Protein AF-A0A5C2H743-F1 (afdb_monomer_lite)

Structure (mmCIF, N/CA/C/O backbone):
data_AF-A0A5C2H743-F1
#
_entry.id   AF-A0A5C2H743-F1
#
loop_
_atom_site.group_PDB
_atom_site.id
_atom_site.type_symbol
_atom_site.label_atom_id
_atom_site.label_alt_id
_atom_site.label_comp_id
_atom_site.label_asym_id
_atom_site.label_entity_id
_atom_site.label_seq_id
_atom_site.pdbx_PDB_ins_code
_atom_site.Cartn_x
_atom_site.Cartn_y
_atom_site.Cartn_z
_atom_site.occupancy
_atom_site.B_iso_or_equiv
_atom_site.auth_seq_id
_atom_site.auth_comp_id
_atom_site.auth_asym_id
_atom_site.auth_atom_id
_atom_site.pdbx_PDB_model_num
ATOM 1 N N . MET A 1 1 ? -11.991 8.720 14.459 1.00 80.75 1 MET A N 1
ATOM 2 C CA . MET A 1 1 ? -11.292 8.088 13.339 1.00 80.75 1 MET A CA 1
ATOM 3 C C . MET A 1 1 ? -10.237 7.176 13.924 1.00 80.75 1 MET A C 1
ATOM 5 O O . MET A 1 1 ? -9.300 7.679 14.547 1.00 80.75 1 MET A O 1
ATOM 9 N N . THR A 1 2 ? -10.486 5.875 13.845 1.00 93.50 2 THR A N 1
ATOM 10 C CA . THR A 1 2 ? -9.556 4.809 14.234 1.00 93.50 2 THR A CA 1
ATOM 11 C C . THR A 1 2 ? -8.338 4.802 13.305 1.00 93.50 2 THR A C 1
ATOM 13 O O . THR A 1 2 ? -8.324 5.505 12.290 1.00 93.50 2 THR A O 1
ATOM 16 N N . ASN A 1 3 ? -7.287 4.062 13.648 1.00 95.44 3 ASN A N 1
ATOM 17 C CA . ASN A 1 3 ? -6.124 3.919 12.772 1.00 95.44 3 ASN A CA 1
ATOM 18 C C . ASN A 1 3 ? -6.499 3.181 11.485 1.00 95.44 3 ASN A C 1
ATOM 20 O O . ASN A 1 3 ? -6.081 3.599 10.414 1.00 95.44 3 ASN A O 1
ATOM 24 N N . THR A 1 4 ? -7.349 2.160 11.570 1.00 95.25 4 THR A N 1
ATOM 25 C CA . THR A 1 4 ? -7.916 1.461 10.404 1.00 95.25 4 THR A CA 1
ATOM 26 C C . THR A 1 4 ? -8.667 2.405 9.457 1.00 95.25 4 THR A C 1
ATOM 28 O O . THR A 1 4 ? -8.363 2.437 8.267 1.00 95.25 4 THR A O 1
ATOM 31 N N . GLU A 1 5 ? -9.558 3.260 9.977 1.00 94.75 5 GLU A N 1
ATOM 32 C CA . GLU A 1 5 ? -10.249 4.279 9.170 1.00 94.75 5 GLU A CA 1
ATOM 33 C C . GLU A 1 5 ? -9.250 5.272 8.552 1.00 94.75 5 GLU A C 1
ATOM 35 O O . GLU A 1 5 ? -9.386 5.665 7.392 1.00 94.75 5 GLU A O 1
ATOM 40 N N . LYS A 1 6 ? -8.248 5.721 9.325 1.00 95.56 6 LYS A N 1
ATOM 41 C CA . LYS A 1 6 ? -7.221 6.659 8.837 1.00 95.56 6 LYS A CA 1
ATOM 42 C C . LYS A 1 6 ? -6.396 6.055 7.710 1.00 95.56 6 LYS A C 1
ATOM 44 O O . LYS A 1 6 ? -6.163 6.743 6.723 1.00 95.56 6 LYS A O 1
ATOM 49 N N . LEU A 1 7 ? -5.977 4.800 7.859 1.00 96.00 7 LEU A N 1
ATOM 50 C CA . LEU A 1 7 ? -5.219 4.071 6.852 1.00 96.00 7 LEU A CA 1
ATOM 51 C C . LEU A 1 7 ? -6.040 3.924 5.572 1.00 96.00 7 LEU A C 1
ATOM 53 O O . LEU A 1 7 ? -5.545 4.229 4.493 1.00 96.00 7 LEU A O 1
ATOM 57 N N . GLU A 1 8 ? -7.307 3.523 5.691 1.00 94.81 8 GLU A N 1
ATOM 58 C CA . GLU A 1 8 ? -8.203 3.396 4.543 1.00 94.81 8 GLU A CA 1
ATOM 59 C C . GLU A 1 8 ? -8.325 4.719 3.777 1.00 94.81 8 GLU A C 1
ATOM 61 O O . GLU A 1 8 ? -8.214 4.744 2.550 1.00 94.81 8 GLU A O 1
ATOM 66 N N . LYS A 1 9 ? -8.507 5.828 4.504 1.00 95.12 9 LYS A N 1
ATOM 67 C CA . LYS A 1 9 ? -8.588 7.161 3.907 1.00 95.12 9 LYS A CA 1
ATOM 68 C C . LYS A 1 9 ? -7.276 7.566 3.234 1.00 95.12 9 LYS A C 1
ATOM 70 O O . LYS A 1 9 ? -7.304 7.985 2.083 1.00 95.12 9 LYS A O 1
ATOM 75 N N . LEU A 1 10 ? -6.147 7.412 3.925 1.00 94.75 10 LEU A N 1
ATOM 76 C CA . LEU A 1 10 ? -4.816 7.740 3.407 1.00 94.75 10 LEU A CA 1
ATOM 77 C C . LEU A 1 10 ? -4.521 6.980 2.109 1.00 94.75 10 LEU A C 1
ATOM 79 O O . LEU A 1 10 ? -4.038 7.566 1.142 1.00 94.75 10 LEU A O 1
ATOM 83 N N . LEU A 1 11 ? -4.846 5.686 2.071 1.00 94.88 11 LEU A N 1
ATOM 84 C CA . LEU A 1 11 ? -4.650 4.855 0.889 1.00 94.88 11 LEU A CA 1
ATOM 85 C C . LEU A 1 11 ? -5.553 5.290 -0.266 1.00 94.88 11 LEU A C 1
ATOM 87 O O . LEU A 1 11 ? -5.059 5.503 -1.367 1.00 94.88 11 LEU A O 1
ATOM 91 N N . LYS A 1 12 ? -6.861 5.440 -0.030 1.00 94.19 12 LYS A N 1
ATOM 92 C CA . LYS A 1 12 ? -7.838 5.697 -1.102 1.00 94.19 12 LYS A CA 1
ATOM 93 C C . LYS A 1 12 ? -7.822 7.128 -1.630 1.00 94.19 12 LYS A C 1
ATOM 95 O O . LYS A 1 12 ? -8.082 7.324 -2.812 1.00 94.19 12 LYS A O 1
ATOM 100 N N . GLU A 1 13 ? -7.596 8.112 -0.765 1.00 94.81 13 GLU A N 1
ATOM 101 C CA . GLU A 1 13 ? -7.693 9.529 -1.137 1.00 94.81 13 GLU A CA 1
ATOM 102 C C . GLU A 1 13 ? -6.352 10.137 -1.543 1.00 94.81 13 GLU A C 1
ATOM 104 O O . GLU A 1 13 ? -6.350 11.119 -2.280 1.00 94.81 13 GLU A O 1
ATOM 109 N N . GLU A 1 14 ? -5.230 9.577 -1.084 1.00 92.88 14 GLU A N 1
ATOM 110 C CA . GLU A 1 14 ? -3.917 10.189 -1.298 1.00 92.88 14 GLU A CA 1
ATOM 111 C C . GLU A 1 14 ? -2.924 9.231 -1.960 1.00 92.88 14 GLU A C 1
ATOM 113 O O . GLU A 1 14 ? -2.499 9.474 -3.083 1.00 92.88 14 GLU A O 1
ATOM 118 N N . PHE A 1 15 ? -2.554 8.134 -1.293 1.00 92.56 15 PHE A N 1
ATOM 119 C CA . PHE A 1 15 ? -1.403 7.326 -1.707 1.00 92.56 15 PHE A CA 1
ATOM 120 C C . PHE A 1 15 ? -1.640 6.515 -2.991 1.00 92.56 15 PHE A C 1
ATOM 122 O O . PHE A 1 15 ? -0.801 6.524 -3.885 1.00 92.56 15 PHE A O 1
ATOM 129 N N . ILE A 1 16 ? -2.774 5.814 -3.114 1.00 93.88 16 ILE A N 1
ATOM 130 C CA . ILE A 1 16 ? -3.077 5.036 -4.327 1.00 93.88 16 ILE A CA 1
ATOM 131 C C . ILE A 1 16 ? -3.294 5.945 -5.542 1.00 93.88 16 ILE A C 1
ATOM 133 O O . ILE A 1 16 ? -2.733 5.621 -6.585 1.00 93.88 16 ILE A O 1
ATOM 137 N N . PRO A 1 17 ? -4.043 7.064 -5.454 1.00 94.38 17 PRO A N 1
ATOM 138 C CA . PRO A 1 17 ? -4.139 8.010 -6.564 1.00 94.38 17 PRO A CA 1
ATOM 139 C C . PRO A 1 17 ? -2.777 8.505 -7.064 1.00 94.38 17 PRO A C 1
ATOM 141 O O . PRO A 1 17 ? -2.539 8.504 -8.267 1.00 94.38 17 PRO A O 1
ATOM 144 N N . GLU A 1 18 ? -1.870 8.863 -6.153 1.00 93.31 18 GLU A N 1
ATOM 145 C CA . GLU A 1 18 ? -0.511 9.302 -6.495 1.00 93.31 18 GLU A CA 1
ATOM 146 C C . GLU A 1 18 ? 0.290 8.183 -7.183 1.00 93.31 18 GLU A C 1
ATOM 148 O O . GLU A 1 18 ? 0.925 8.394 -8.218 1.00 93.31 18 GLU A O 1
ATOM 153 N N . LEU A 1 19 ? 0.184 6.956 -6.668 1.00 93.25 19 LEU A N 1
ATOM 154 C CA . LEU A 1 19 ? 0.808 5.780 -7.266 1.00 93.25 19 LEU A CA 1
ATOM 155 C C . LEU A 1 19 ? 0.238 5.442 -8.653 1.00 93.25 19 LEU A C 1
ATOM 157 O O . LEU A 1 19 ? 0.983 5.040 -9.546 1.00 93.25 19 LEU A O 1
ATOM 161 N N . ASP A 1 20 ? -1.071 5.598 -8.850 1.00 94.38 20 ASP A N 1
ATOM 162 C CA . ASP A 1 20 ? -1.732 5.389 -10.139 1.00 94.38 20 ASP A CA 1
ATOM 163 C C . ASP A 1 20 ? -1.288 6.431 -11.175 1.00 94.38 20 ASP A C 1
ATOM 165 O O . ASP A 1 20 ? -1.075 6.077 -12.338 1.00 94.38 20 ASP A O 1
ATOM 169 N N . GLU A 1 21 ? -1.101 7.690 -10.769 1.00 94.81 21 GLU A N 1
ATOM 170 C CA . GLU A 1 21 ? -0.535 8.734 -11.631 1.00 94.81 21 GLU A CA 1
ATOM 171 C C . GLU A 1 21 ? 0.904 8.393 -12.041 1.00 94.81 21 GLU A C 1
ATOM 173 O O . GLU A 1 21 ? 1.205 8.363 -13.238 1.00 94.81 21 GLU A O 1
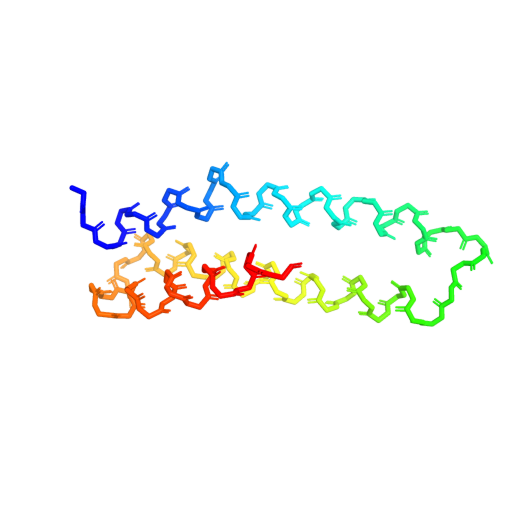ATOM 178 N N . ALA A 1 22 ? 1.761 8.018 -11.086 1.00 92.75 22 ALA A N 1
ATOM 179 C CA . ALA A 1 22 ? 3.138 7.600 -11.364 1.00 92.75 22 ALA A CA 1
ATOM 180 C C . ALA A 1 22 ? 3.201 6.377 -12.302 1.00 92.75 22 ALA A C 1
ATOM 182 O O . ALA A 1 22 ? 3.971 6.344 -13.267 1.00 92.75 22 ALA A O 1
ATOM 183 N N . LEU A 1 23 ? 2.337 5.381 -12.076 1.00 94.38 23 LEU A N 1
ATOM 184 C CA . LEU A 1 23 ? 2.207 4.214 -12.948 1.00 94.38 23 LEU A CA 1
ATOM 185 C C . LEU A 1 23 ? 1.741 4.592 -14.353 1.00 94.38 23 LEU A C 1
ATOM 187 O O . LEU A 1 23 ? 2.228 4.018 -15.326 1.00 94.38 23 LEU A O 1
ATOM 191 N N . LEU A 1 24 ? 0.809 5.535 -14.490 1.00 94.94 24 LEU A N 1
ATOM 192 C CA . LEU A 1 24 ? 0.344 6.002 -15.794 1.00 94.94 24 LEU A CA 1
ATOM 193 C C . LEU A 1 24 ? 1.476 6.695 -16.568 1.00 94.94 24 LEU A C 1
ATOM 195 O O . LEU A 1 24 ? 1.643 6.459 -17.768 1.00 94.94 24 LEU A O 1
ATOM 199 N N . GLU A 1 25 ? 2.271 7.525 -15.895 1.00 92.31 25 GLU A N 1
ATOM 200 C CA . GLU A 1 25 ? 3.431 8.188 -16.494 1.00 92.31 25 GLU A CA 1
ATOM 201 C C . GLU A 1 25 ? 4.477 7.176 -16.974 1.00 92.31 25 GLU A C 1
ATOM 203 O O . GLU A 1 25 ? 4.852 7.181 -18.154 1.00 92.31 25 GLU A O 1
ATOM 208 N N . LEU A 1 26 ? 4.869 6.234 -16.113 1.00 92.44 26 LEU A N 1
ATOM 209 C CA . LEU A 1 26 ? 5.816 5.178 -16.471 1.00 92.44 26 LEU A CA 1
ATOM 210 C C . LEU A 1 26 ? 5.256 4.215 -17.525 1.00 92.44 26 LEU A C 1
ATOM 212 O O . LEU A 1 26 ? 5.996 3.760 -18.397 1.00 92.44 26 LEU A O 1
ATOM 216 N N . ALA A 1 27 ? 3.950 3.940 -17.542 1.00 93.06 27 ALA A N 1
ATOM 217 C CA . ALA A 1 27 ? 3.323 3.149 -18.601 1.00 93.06 27 ALA A CA 1
ATOM 218 C C . ALA A 1 27 ? 3.519 3.801 -19.982 1.00 93.06 27 ALA A C 1
ATOM 220 O O . ALA A 1 27 ? 3.829 3.115 -20.958 1.00 93.06 27 ALA A O 1
ATOM 221 N N . ASN A 1 28 ? 3.404 5.129 -20.074 1.00 92.62 28 ASN A N 1
ATOM 222 C CA . ASN A 1 28 ? 3.646 5.851 -21.325 1.00 92.62 28 ASN A CA 1
ATOM 223 C C . ASN A 1 28 ? 5.119 5.778 -21.760 1.00 92.62 28 ASN A C 1
ATOM 225 O O . ASN A 1 28 ? 5.410 5.660 -22.955 1.00 92.62 28 ASN A O 1
ATOM 229 N N . ILE A 1 29 ? 6.052 5.814 -20.803 1.00 91.25 29 ILE A N 1
ATOM 230 C CA . ILE A 1 29 ? 7.491 5.686 -21.066 1.00 91.25 29 ILE A CA 1
ATOM 231 C C . ILE A 1 29 ? 7.821 4.264 -21.524 1.00 91.25 29 ILE A C 1
ATOM 233 O O . ILE A 1 29 ? 8.419 4.088 -22.584 1.00 91.25 29 ILE A O 1
ATOM 237 N N . THR A 1 30 ? 7.376 3.247 -20.787 1.00 90.44 30 THR A N 1
ATOM 238 C CA . THR A 1 30 ? 7.670 1.829 -21.058 1.00 90.44 30 THR A CA 1
ATOM 239 C C . THR A 1 30 ? 7.083 1.319 -22.374 1.00 90.44 30 THR A C 1
ATOM 241 O O . THR A 1 30 ? 7.629 0.387 -22.973 1.00 90.44 30 THR A O 1
ATOM 244 N N . GLN A 1 31 ? 6.004 1.940 -22.862 1.00 89.88 31 GLN A N 1
ATOM 245 C CA . GLN A 1 31 ? 5.415 1.665 -24.177 1.00 89.88 31 GLN A CA 1
ATOM 246 C C . GLN A 1 31 ? 6.139 2.370 -25.338 1.00 89.88 31 GLN A C 1
ATOM 248 O O . GLN A 1 31 ? 5.891 2.057 -26.506 1.00 89.88 31 GLN A O 1
ATOM 253 N N . SER A 1 32 ? 7.053 3.299 -25.051 1.00 91.06 32 SER A N 1
ATOM 254 C CA . SER A 1 32 ? 7.881 3.962 -26.057 1.00 91.06 32 SER A CA 1
ATOM 255 C C . SER A 1 32 ? 8.997 3.047 -26.562 1.00 91.06 32 SER A C 1
ATOM 257 O O . SER A 1 32 ? 9.581 2.258 -25.825 1.00 91.06 32 SER A O 1
ATOM 259 N N . TRP A 1 33 ? 9.398 3.225 -27.823 1.00 88.06 33 TRP A N 1
ATOM 260 C CA . TRP A 1 33 ? 10.565 2.537 -28.394 1.00 88.06 33 TRP A CA 1
ATOM 261 C C . TRP A 1 33 ? 11.891 2.908 -27.707 1.00 88.06 33 TRP A C 1
ATOM 263 O O . TRP A 1 33 ? 12.894 2.231 -27.919 1.00 88.06 33 TRP A O 1
ATOM 273 N N . LYS A 1 34 ? 11.898 3.986 -26.911 1.00 88.44 34 LYS A N 1
ATOM 274 C CA . LYS A 1 34 ? 13.050 4.455 -26.131 1.00 88.44 34 LYS A CA 1
ATOM 275 C C . LYS A 1 34 ? 13.125 3.877 -24.716 1.00 88.44 34 LYS A C 1
ATOM 277 O O . LYS A 1 34 ? 14.095 4.181 -24.033 1.00 88.44 34 LYS A O 1
ATOM 282 N N . ALA A 1 35 ? 12.132 3.096 -24.290 1.00 92.50 35 ALA A N 1
ATOM 283 C CA . ALA A 1 35 ? 12.093 2.525 -22.950 1.00 92.50 35 ALA A CA 1
ATOM 284 C C . ALA A 1 35 ? 13.346 1.693 -22.665 1.00 92.50 35 ALA A C 1
ATOM 286 O O . ALA A 1 35 ? 13.675 0.759 -23.408 1.00 92.50 35 ALA A O 1
ATOM 287 N N . THR A 1 36 ? 14.015 2.021 -21.572 1.00 93.31 36 THR A N 1
ATOM 288 C CA . THR A 1 36 ? 15.148 1.271 -21.048 1.00 93.31 36 THR A CA 1
ATOM 289 C C . THR A 1 36 ? 14.664 0.068 -20.236 1.00 93.31 36 THR A C 1
ATOM 291 O O . THR A 1 36 ? 13.467 -0.128 -20.010 1.00 93.31 36 THR A O 1
ATOM 294 N N . SER A 1 37 ? 15.597 -0.800 -19.844 1.00 92.44 37 SER A N 1
ATOM 295 C CA . SER A 1 37 ? 15.283 -1.873 -18.896 1.00 92.44 37 SER A CA 1
ATOM 296 C C . SER A 1 37 ? 14.960 -1.315 -17.510 1.00 92.44 37 SER A C 1
ATOM 298 O O . SER A 1 37 ? 14.066 -1.848 -16.867 1.00 92.44 37 SER A O 1
ATOM 300 N N . GLU A 1 38 ? 15.629 -0.231 -17.105 1.00 93.38 38 GLU A N 1
ATOM 301 C CA . GLU A 1 38 ? 15.407 0.451 -15.824 1.00 93.38 38 GLU A CA 1
ATOM 302 C C . GLU A 1 38 ? 13.980 1.011 -15.748 1.00 93.38 38 GLU A C 1
ATOM 304 O O . GLU A 1 38 ? 13.267 0.698 -14.803 1.00 93.38 38 GLU A O 1
ATOM 309 N N . ASP A 1 39 ? 13.494 1.685 -16.801 1.00 93.12 39 ASP A N 1
ATOM 310 C CA . ASP A 1 39 ? 12.111 2.205 -16.839 1.00 93.12 39 ASP A CA 1
ATOM 311 C C . ASP A 1 39 ? 11.058 1.092 -16.647 1.00 93.12 39 ASP A C 1
ATOM 313 O O . ASP A 1 39 ? 9.978 1.304 -16.096 1.00 93.12 39 ASP A O 1
ATOM 317 N N . LYS A 1 40 ? 11.341 -0.115 -17.158 1.00 92.88 40 LYS A N 1
ATOM 318 C CA . LYS A 1 40 ? 10.431 -1.269 -17.057 1.00 92.88 40 LYS A CA 1
ATOM 319 C C . LYS A 1 40 ? 10.496 -1.942 -15.695 1.00 92.88 40 LYS A C 1
ATOM 321 O O . LYS A 1 40 ? 9.481 -2.474 -15.254 1.00 92.88 40 LYS A O 1
ATOM 326 N N . GLU A 1 41 ? 11.677 -1.965 -15.089 1.00 94.94 41 GLU A N 1
ATOM 327 C CA . GLU A 1 41 ? 11.883 -2.465 -13.733 1.00 94.94 41 GLU A CA 1
ATOM 328 C C . GLU A 1 41 ? 11.147 -1.566 -12.739 1.00 94.94 41 GLU A C 1
ATOM 330 O O . GLU A 1 41 ? 10.283 -2.058 -12.020 1.00 94.94 41 GLU A O 1
ATOM 335 N N . GLU A 1 42 ? 11.340 -0.247 -12.833 1.00 93.19 42 GLU A N 1
ATOM 336 C CA . GLU A 1 42 ? 10.643 0.743 -12.005 1.00 93.19 42 GLU A CA 1
ATOM 337 C C . GLU A 1 42 ? 9.115 0.636 -12.140 1.00 93.19 42 GLU A C 1
ATOM 339 O O . GLU A 1 42 ? 8.384 0.613 -11.147 1.00 93.19 42 GLU A O 1
ATOM 344 N N . PHE A 1 43 ? 8.608 0.482 -13.368 1.00 93.81 43 PHE A N 1
ATOM 345 C CA . PHE A 1 43 ? 7.176 0.286 -13.597 1.00 93.81 43 PHE A CA 1
ATOM 346 C C . PHE A 1 43 ? 6.630 -0.987 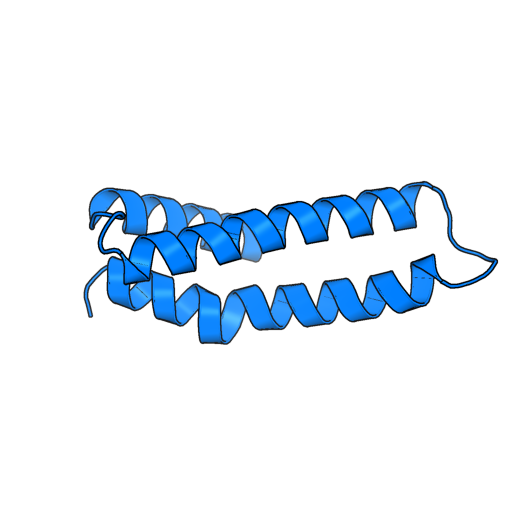-12.933 1.00 93.81 43 PHE A C 1
ATOM 348 O O . PHE A 1 43 ? 5.528 -0.977 -12.376 1.00 93.81 43 PHE A O 1
ATOM 355 N N . GLU A 1 44 ? 7.361 -2.102 -12.999 1.00 94.50 44 GLU A N 1
ATOM 356 C CA . GLU A 1 44 ? 6.927 -3.332 -12.336 1.00 94.50 44 GLU A CA 1
ATOM 357 C C . GLU A 1 44 ? 7.047 -3.230 -10.810 1.00 94.50 44 GLU A C 1
ATOM 359 O O . GLU A 1 44 ? 6.149 -3.722 -10.125 1.00 94.50 44 GLU A O 1
AT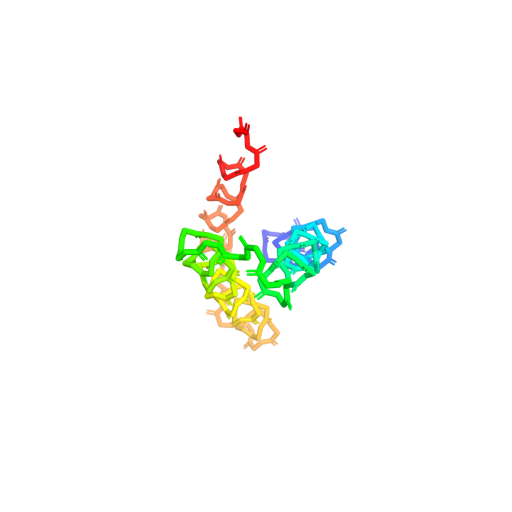OM 364 N N . ASP A 1 45 ? 8.049 -2.530 -10.276 1.00 93.75 45 ASP A N 1
ATOM 365 C CA . ASP A 1 45 ? 8.191 -2.276 -8.839 1.00 93.75 45 ASP A CA 1
ATOM 366 C C . ASP A 1 45 ? 7.001 -1.478 -8.289 1.00 93.75 45 ASP A C 1
ATOM 368 O O . ASP A 1 45 ? 6.334 -1.925 -7.346 1.00 93.75 45 ASP A O 1
ATOM 372 N N . LEU A 1 46 ? 6.634 -0.366 -8.938 1.00 93.38 46 LEU A N 1
ATOM 373 C CA . LEU A 1 46 ? 5.449 0.414 -8.557 1.00 93.38 46 LEU A CA 1
ATOM 374 C C . LEU A 1 46 ? 4.159 -0.409 -8.648 1.00 93.38 46 LEU A C 1
ATOM 376 O O . LEU A 1 46 ? 3.253 -0.278 -7.823 1.00 93.38 46 LEU A O 1
ATOM 380 N N . LYS A 1 47 ? 4.066 -1.314 -9.623 1.00 94.75 47 LYS A N 1
ATOM 381 C CA . LYS A 1 47 ? 2.897 -2.182 -9.796 1.00 94.75 47 LYS A CA 1
ATOM 382 C C . LYS A 1 47 ? 2.811 -3.252 -8.711 1.00 94.75 47 LYS A C 1
ATOM 384 O O . LYS A 1 47 ? 1.703 -3.617 -8.311 1.00 94.75 47 LYS A O 1
ATOM 389 N N . GLN A 1 48 ? 3.941 -3.773 -8.231 1.00 95.38 48 GLN A N 1
ATOM 390 C CA . GLN A 1 48 ? 3.955 -4.657 -7.061 1.00 95.38 48 GLN A CA 1
ATOM 391 C C . GLN A 1 48 ? 3.582 -3.892 -5.793 1.00 95.38 48 GLN A C 1
ATOM 393 O O . GLN A 1 48 ? 2.773 -4.394 -5.011 1.00 95.38 48 GLN A O 1
ATOM 398 N N . MET A 1 49 ? 4.081 -2.663 -5.633 1.00 92.69 49 MET A N 1
ATOM 399 C CA . MET A 1 49 ? 3.692 -1.790 -4.528 1.00 92.69 49 MET A CA 1
ATOM 400 C C . MET A 1 49 ? 2.179 -1.538 -4.529 1.00 92.69 49 MET A C 1
ATOM 402 O O . MET A 1 49 ? 1.520 -1.722 -3.507 1.00 92.69 49 MET A O 1
ATOM 406 N N . LYS A 1 50 ? 1.590 -1.234 -5.691 1.00 93.00 50 LYS A N 1
ATOM 407 C CA . LYS A 1 50 ? 0.139 -1.046 -5.809 1.00 93.00 50 LYS A CA 1
ATOM 408 C C . LYS A 1 50 ? -0.633 -2.295 -5.392 1.00 93.00 50 LYS A C 1
ATOM 410 O O . LYS A 1 50 ? -1.563 -2.198 -4.601 1.00 93.00 50 LYS A O 1
ATOM 415 N N . LYS A 1 51 ? -0.234 -3.477 -5.875 1.00 95.75 51 LYS A N 1
ATOM 416 C CA . LYS A 1 51 ? -0.885 -4.744 -5.493 1.00 95.75 51 LYS A CA 1
ATOM 417 C C . LYS A 1 51 ? -0.832 -4.996 -3.990 1.00 95.75 51 LYS A C 1
ATOM 419 O O . LYS A 1 51 ? -1.793 -5.522 -3.437 1.00 95.75 51 LYS A O 1
ATOM 424 N N . PHE A 1 52 ? 0.280 -4.649 -3.344 1.00 94.88 52 PHE A N 1
ATOM 425 C CA . PHE A 1 52 ? 0.402 -4.751 -1.895 1.00 94.88 52 PHE A CA 1
ATOM 426 C C . PHE A 1 52 ? -0.649 -3.876 -1.198 1.00 94.88 52 PHE A C 1
ATOM 428 O O . PHE A 1 52 ? -1.406 -4.378 -0.372 1.00 94.88 52 PHE A O 1
ATOM 435 N N . PHE A 1 53 ? -0.770 -2.604 -1.581 1.00 94.50 53 PHE A N 1
ATOM 436 C CA .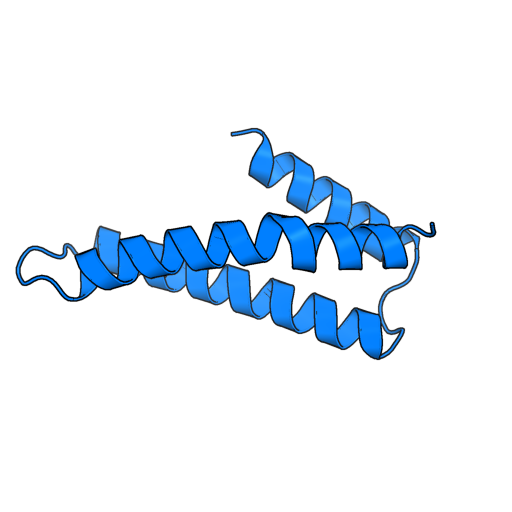 PHE A 1 53 ? -1.737 -1.695 -0.958 1.00 94.50 53 PHE A CA 1
ATOM 437 C C . PHE A 1 53 ? -3.197 -1.977 -1.337 1.00 94.50 53 PHE A C 1
ATOM 439 O O . PHE A 1 53 ? -4.083 -1.810 -0.500 1.00 94.50 53 PHE A O 1
ATOM 446 N N . ASP A 1 54 ? -3.458 -2.488 -2.543 1.00 94.06 54 ASP A N 1
ATOM 447 C CA . ASP A 1 54 ? -4.777 -3.009 -2.918 1.00 94.06 54 ASP A CA 1
ATOM 448 C C . ASP A 1 54 ? -5.172 -4.167 -1.983 1.00 94.06 54 ASP A C 1
ATOM 450 O O . ASP A 1 54 ? -6.305 -4.216 -1.499 1.00 94.06 54 ASP A O 1
ATOM 454 N N . LYS A 1 55 ? -4.225 -5.063 -1.659 1.00 95.94 55 LYS A N 1
ATOM 455 C CA . LYS A 1 55 ? -4.464 -6.157 -0.711 1.00 95.94 55 LYS A CA 1
ATOM 456 C C . LYS A 1 55 ? -4.704 -5.649 0.710 1.00 95.94 55 LYS A C 1
ATOM 458 O O . LYS A 1 55 ? -5.614 -6.131 1.374 1.00 95.94 55 LYS A O 1
ATOM 463 N N . VAL A 1 56 ? -3.959 -4.632 1.146 1.00 95.44 56 VAL A N 1
ATOM 464 C CA . VAL A 1 56 ? -4.189 -3.966 2.440 1.00 95.44 56 VAL A CA 1
ATOM 465 C C . VAL A 1 56 ? -5.608 -3.394 2.525 1.00 95.44 56 VAL A C 1
ATOM 467 O O . VAL A 1 56 ? -6.254 -3.517 3.563 1.00 95.44 56 VAL A O 1
ATOM 470 N N . ILE A 1 57 ? -6.139 -2.812 1.444 1.00 95.25 57 ILE A N 1
ATOM 471 C CA . ILE A 1 57 ? -7.534 -2.343 1.408 1.00 95.25 57 ILE A CA 1
ATOM 472 C C . ILE A 1 57 ? -8.527 -3.503 1.514 1.00 95.25 57 ILE A C 1
ATOM 474 O O . ILE A 1 57 ? -9.527 -3.375 2.222 1.00 95.25 57 ILE A O 1
ATOM 478 N N . GLU A 1 58 ? -8.295 -4.615 0.813 1.00 95.75 58 GLU A N 1
ATOM 479 C CA . GLU A 1 58 ? -9.131 -5.813 0.970 1.00 95.75 58 GLU A CA 1
ATOM 480 C C . GLU A 1 58 ? -9.141 -6.282 2.426 1.00 95.75 58 GLU A C 1
ATOM 482 O O . GLU A 1 58 ? -10.213 -6.462 3.002 1.00 95.75 58 GLU A O 1
ATOM 487 N N . ASP A 1 59 ? -7.964 -6.386 3.040 1.00 96.31 59 ASP A N 1
ATOM 488 C CA . ASP A 1 59 ? -7.809 -6.848 4.416 1.00 96.31 59 ASP A CA 1
ATOM 489 C C . ASP A 1 59 ? -8.457 -5.867 5.418 1.00 96.31 59 ASP A C 1
ATOM 491 O O . ASP A 1 59 ? -9.070 -6.298 6.396 1.00 96.31 59 ASP A O 1
ATOM 495 N N . LEU A 1 60 ? -8.431 -4.552 5.154 1.00 94.38 60 LEU A N 1
ATOM 496 C CA . LEU A 1 60 ? -9.195 -3.555 5.922 1.00 94.38 60 LEU A CA 1
ATOM 497 C C . LEU A 1 60 ? -10.706 -3.788 5.824 1.00 94.38 60 LEU A C 1
ATOM 499 O O . LEU A 1 60 ? -11.393 -3.797 6.847 1.00 94.38 60 LEU A O 1
ATOM 503 N N . ASN A 1 61 ? -11.230 -4.019 4.617 1.00 92.44 61 ASN A N 1
ATOM 504 C CA . ASN A 1 61 ? -12.660 -4.281 4.413 1.00 92.44 61 ASN A CA 1
ATOM 505 C C . ASN A 1 61 ? -13.103 -5.593 5.087 1.00 92.44 61 ASN A C 1
ATOM 507 O O . ASN A 1 61 ? -14.233 -5.699 5.569 1.00 92.44 61 ASN A O 1
ATOM 511 N N . GLU A 1 62 ? -12.213 -6.585 5.150 1.00 95.75 62 GLU A N 1
ATOM 512 C CA . GLU A 1 62 ? -12.432 -7.860 5.841 1.00 95.75 62 GLU A CA 1
ATOM 513 C C . GLU A 1 62 ? -12.236 -7.769 7.367 1.00 95.75 62 GLU A C 1
ATOM 515 O O . GLU A 1 62 ? -12.483 -8.747 8.072 1.00 95.75 62 GLU A O 1
ATOM 520 N N . ASN A 1 63 ? -11.870 -6.595 7.903 1.00 93.19 63 ASN A N 1
ATOM 521 C CA . ASN A 1 63 ? -11.481 -6.390 9.307 1.00 93.19 63 ASN A CA 1
ATOM 522 C C . ASN A 1 63 ? -10.327 -7.317 9.744 1.00 93.19 63 ASN A C 1
ATOM 524 O O . ASN A 1 63 ? -10.244 -7.721 10.905 1.00 93.19 63 ASN A O 1
ATOM 528 N N . ALA A 1 64 ? -9.447 -7.667 8.804 1.00 95.62 64 ALA A N 1
ATOM 529 C CA . ALA A 1 64 ? -8.272 -8.504 9.014 1.00 95.62 64 ALA A CA 1
ATOM 530 C C . ALA A 1 64 ? -7.036 -7.706 9.467 1.00 95.62 64 ALA A C 1
ATOM 532 O O . ALA A 1 64 ? -6.031 -8.315 9.817 1.00 95.62 64 ALA A O 1
ATOM 533 N N . ILE A 1 65 ? -7.123 -6.371 9.498 1.00 95.38 65 ILE A N 1
ATOM 534 C CA . ILE A 1 65 ? -6.083 -5.471 10.014 1.00 95.38 65 ILE A CA 1
ATOM 535 C C . ILE A 1 65 ? -6.554 -4.848 11.326 1.00 95.38 65 ILE A C 1
ATOM 537 O O . ILE A 1 65 ? -7.629 -4.248 11.393 1.00 95.38 65 ILE A O 1
ATOM 541 N N . ASN A 1 66 ? -5.740 -4.973 12.372 1.00 95.81 66 ASN A N 1
ATOM 542 C CA . ASN A 1 66 ? -6.008 -4.359 13.670 1.00 95.81 66 ASN A CA 1
ATOM 543 C C . ASN A 1 66 ? -5.423 -2.934 13.794 1.00 95.81 66 ASN A C 1
ATOM 545 O O . ASN A 1 66 ? -4.742 -2.428 12.908 1.00 95.81 66 ASN A O 1
ATOM 549 N N . GLU A 1 67 ? -5.693 -2.260 14.914 1.00 96.44 67 GLU A N 1
ATOM 550 C CA . GLU A 1 67 ? -5.287 -0.862 15.123 1.00 96.44 67 GLU A CA 1
ATOM 551 C C . GLU A 1 67 ? -3.771 -0.635 15.214 1.00 96.44 67 GLU A C 1
ATOM 553 O O . GLU A 1 67 ? -3.313 0.459 14.871 1.00 96.44 67 GLU A O 1
ATOM 558 N N . ASP A 1 68 ? -3.008 -1.621 15.689 1.00 96.12 68 ASP A N 1
ATOM 559 C CA . ASP A 1 68 ? -1.549 -1.545 15.773 1.00 96.12 68 ASP A CA 1
ATOM 560 C C . ASP A 1 68 ? -0.927 -1.798 14.393 1.00 96.12 68 ASP A C 1
ATOM 562 O O . ASP A 1 68 ? -0.100 -1.006 13.948 1.00 96.12 68 ASP A O 1
ATOM 566 N N . GLU A 1 69 ? -1.410 -2.811 13.665 1.00 95.75 69 GLU A N 1
ATOM 567 C CA . GLU A 1 69 ? -1.009 -3.080 12.275 1.00 95.75 69 GLU A CA 1
ATOM 568 C C . GLU A 1 69 ? -1.312 -1.882 11.369 1.00 95.75 69 GLU A C 1
ATOM 570 O O . GLU A 1 69 ? -0.465 -1.440 10.594 1.00 95.75 69 GLU A O 1
ATOM 575 N N . ALA A 1 70 ? -2.503 -1.292 11.510 1.00 96.50 70 ALA A N 1
ATOM 576 C CA . ALA A 1 70 ? -2.875 -0.107 10.751 1.00 96.50 70 ALA A CA 1
ATOM 577 C C . ALA A 1 70 ? -1.947 1.076 11.053 1.00 96.50 70 ALA A C 1
ATOM 579 O O . ALA A 1 70 ? -1.618 1.852 10.158 1.00 96.50 70 ALA A O 1
ATOM 580 N N . LYS A 1 71 ? -1.500 1.217 12.305 1.00 96.50 71 LYS A N 1
ATOM 581 C CA . LYS A 1 71 ? -0.570 2.275 12.701 1.00 96.50 71 LYS A CA 1
ATOM 582 C C . LYS A 1 71 ? 0.817 2.071 12.092 1.00 96.50 71 LYS A C 1
ATOM 584 O O . LYS A 1 71 ? 1.394 3.044 11.619 1.00 96.50 71 LYS A O 1
ATOM 589 N N . GLU A 1 72 ? 1.332 0.843 12.091 1.00 96.00 72 GLU A N 1
ATOM 590 C CA . GLU A 1 72 ? 2.618 0.525 11.456 1.00 96.00 72 GLU A CA 1
ATOM 591 C C . GLU A 1 72 ? 2.578 0.791 9.948 1.00 96.00 72 GLU A C 1
ATOM 593 O O . GLU A 1 72 ? 3.490 1.416 9.411 1.00 96.00 72 GLU A O 1
ATOM 598 N N . LEU A 1 73 ? 1.485 0.406 9.281 1.00 95.50 73 LEU A N 1
ATOM 599 C CA . LEU A 1 73 ? 1.286 0.673 7.856 1.00 95.50 73 LEU A CA 1
ATOM 600 C C . LEU A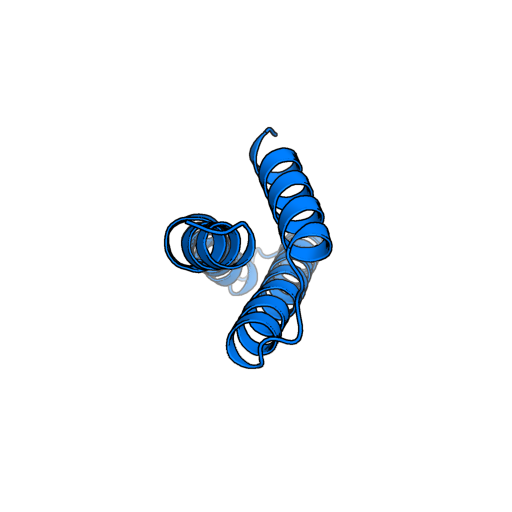 1 73 ? 1.190 2.173 7.552 1.00 95.50 73 LEU A C 1
ATOM 602 O O . LEU A 1 73 ? 1.790 2.626 6.582 1.00 95.50 73 LEU A O 1
ATOM 606 N N . ILE A 1 74 ? 0.488 2.957 8.381 1.00 95.44 74 ILE A N 1
ATOM 607 C CA . ILE A 1 74 ? 0.447 4.422 8.233 1.00 95.44 74 ILE A CA 1
ATOM 608 C C . ILE A 1 74 ? 1.856 5.005 8.333 1.00 95.44 74 ILE A C 1
ATOM 610 O O . ILE A 1 74 ? 2.242 5.786 7.470 1.00 95.44 74 ILE A O 1
ATOM 614 N N . SER A 1 75 ? 2.630 4.616 9.350 1.00 94.19 75 SER A N 1
ATOM 615 C CA . SER A 1 75 ? 3.996 5.118 9.514 1.00 94.19 75 SER A CA 1
ATOM 616 C C . SER A 1 75 ? 4.889 4.743 8.332 1.00 94.19 75 SER A C 1
ATOM 618 O O . SER A 1 75 ? 5.603 5.605 7.837 1.00 94.19 75 SER A O 1
ATOM 620 N N . ALA A 1 76 ? 4.789 3.513 7.820 1.00 92.00 76 ALA A N 1
ATOM 621 C CA . ALA A 1 76 ? 5.535 3.099 6.633 1.00 92.00 76 ALA A CA 1
ATOM 622 C C . ALA A 1 76 ? 5.167 3.939 5.394 1.00 92.00 76 ALA A C 1
ATOM 624 O O . ALA A 1 76 ? 6.048 4.364 4.655 1.00 92.00 76 ALA A O 1
ATOM 625 N N . ILE A 1 77 ? 3.878 4.228 5.182 1.00 91.44 77 ILE A N 1
ATOM 626 C CA . ILE A 1 77 ? 3.423 5.081 4.071 1.00 91.44 77 ILE A CA 1
ATOM 627 C C . ILE A 1 77 ? 3.944 6.516 4.226 1.00 91.44 77 ILE A C 1
ATOM 629 O O . ILE A 1 77 ? 4.380 7.121 3.250 1.00 91.44 77 ILE A O 1
ATOM 633 N N . GLU A 1 78 ? 3.903 7.074 5.437 1.00 89.44 78 GLU A N 1
ATOM 634 C CA . GLU A 1 78 ? 4.418 8.420 5.713 1.00 89.44 78 GLU A CA 1
ATOM 635 C C . GLU A 1 78 ? 5.934 8.514 5.495 1.00 89.44 78 GLU A C 1
ATOM 637 O O . GLU A 1 78 ? 6.405 9.520 4.970 1.00 89.44 78 GLU A O 1
ATOM 642 N N . GLU A 1 79 ? 6.690 7.469 5.842 1.00 89.25 79 GLU A N 1
ATOM 643 C CA . GLU A 1 79 ? 8.127 7.390 5.559 1.00 89.25 79 GLU A CA 1
ATOM 644 C C . GLU A 1 79 ? 8.411 7.344 4.053 1.00 89.25 79 GLU A C 1
ATOM 646 O O . GLU A 1 79 ? 9.328 8.017 3.596 1.00 89.25 79 GLU A O 1
ATOM 651 N N . MET A 1 80 ? 7.598 6.623 3.271 1.00 84.00 80 MET A N 1
ATOM 652 C CA . MET A 1 80 ? 7.739 6.570 1.809 1.00 84.00 80 MET A CA 1
ATOM 653 C C . MET A 1 80 ? 7.408 7.903 1.122 1.00 8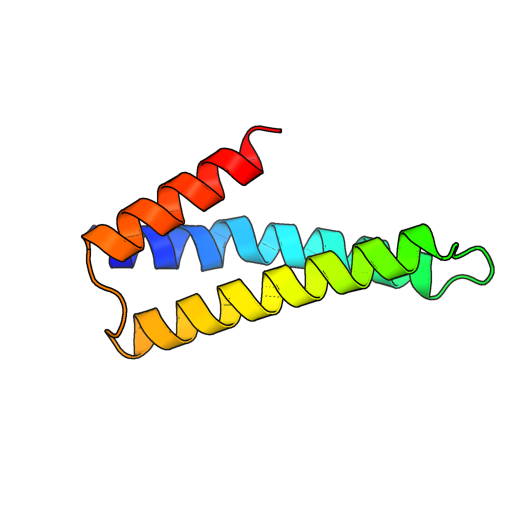4.00 80 MET A C 1
ATOM 655 O O . MET A 1 80 ? 7.973 8.194 0.076 1.00 84.00 80 MET A O 1
ATOM 659 N N . LYS A 1 81 ? 6.504 8.711 1.696 1.00 76.19 81 LYS A N 1
ATOM 660 C CA . LYS A 1 81 ? 6.112 10.032 1.167 1.00 76.19 81 LYS A CA 1
ATOM 661 C C . LYS A 1 81 ? 7.092 11.169 1.502 1.00 76.19 81 LYS A C 1
ATOM 663 O O . LYS A 1 81 ? 6.911 12.279 1.008 1.00 76.19 81 LYS A O 1
ATOM 668 N N . LEU A 1 82 ? 8.035 10.954 2.423 1.00 58.31 82 LEU A N 1
ATOM 669 C CA . LEU A 1 82 ? 8.932 11.999 2.941 1.00 58.31 82 LEU A CA 1
ATOM 670 C C . LEU A 1 82 ? 10.266 12.130 2.177 1.00 58.31 82 LEU A C 1
ATOM 672 O O . LEU A 1 82 ? 11.086 12.964 2.573 1.00 58.31 82 LEU A O 1
ATOM 676 N N . ASP A 1 83 ? 10.455 11.369 1.097 1.00 48.91 83 ASP A N 1
ATOM 677 C CA . ASP A 1 83 ? 11.525 11.526 0.090 1.00 48.91 83 ASP A CA 1
ATOM 678 C C . ASP A 1 83 ? 10.984 12.184 -1.196 1.00 48.91 83 ASP A C 1
ATOM 680 O O . ASP A 1 83 ? 11.749 12.941 -1.842 1.00 48.91 83 ASP A O 1
#

Sequence (83 aa):
MTNTEKLEKLLKEEFIPELDEALLELANITQSWKATSEDKEEFEDLKQMKKFFDKVIEDLNENAINEDEAKELISAIEEMKLD

Radius of gyration: 14.65 Å; chains: 1; bounding box: 28×20×44 Å

Secondary structure (DSSP, 8-state):
--HHHHHHHHIIIIIHHHHHHHHHHHHHHHTSTT--HHHHHHHHHHHHHHHHHHHHHHHHHTT-S-HHHHHHHHHHHHHHTT-

pLDDT: mean 92.41, std 6.92, range [48.91, 96.5]

Foldseek 3Di:
DALLVVLLCCCPVPVLVVLVVVLVVLVVQCPDPPRDPVSVVVNVVSVVVNVVSVVVNVCSVVVVADRVNSVVSVVVSVVVVPD

Organism: NCBI:txid1080223